Protein AF-A0A1N7JL06-F1 (afdb_monomer_lite)

InterPro domains:
  IPR019301 Flagellar protein FlgJ, N-terminal [PF10135] (32-79)

pLDDT: mean 81.96, std 16.47, range [45.53, 98.38]

Radius of gyration: 19.17 Å; chains: 1; bounding box: 51×20×61 Å

Organism: NCBI:txid633194

Structure (mmCIF, N/CA/C/O backbone):
data_AF-A0A1N7JL06-F1
#
_entry.id   AF-A0A1N7JL06-F1
#
loop_
_atom_site.group_PDB
_atom_site.id
_atom_site.type_symbol
_atom_site.label_atom_id
_atom_site.label_alt_id
_atom_site.label_comp_id
_atom_site.label_asym_id
_atom_site.label_entity_id
_atom_site.label_seq_id
_atom_site.pdbx_PDB_ins_code
_atom_site.Cartn_x
_atom_site.Cartn_y
_atom_site.Cartn_z
_atom_site.occupancy
_atom_site.B_iso_or_equiv
_atom_site.auth_seq_id
_atom_site.auth_comp_id
_atom_site.auth_asym_id
_atom_site.auth_atom_id
_atom_site.pdbx_PDB_model_num
ATOM 1 N N . MET A 1 1 ? -34.932 7.300 23.464 1.00 52.56 1 MET A N 1
ATOM 2 C CA . MET A 1 1 ? -34.442 7.561 22.089 1.00 52.56 1 MET A CA 1
ATOM 3 C C . MET A 1 1 ? -32.930 7.847 22.013 1.00 52.56 1 MET A C 1
ATOM 5 O O . MET A 1 1 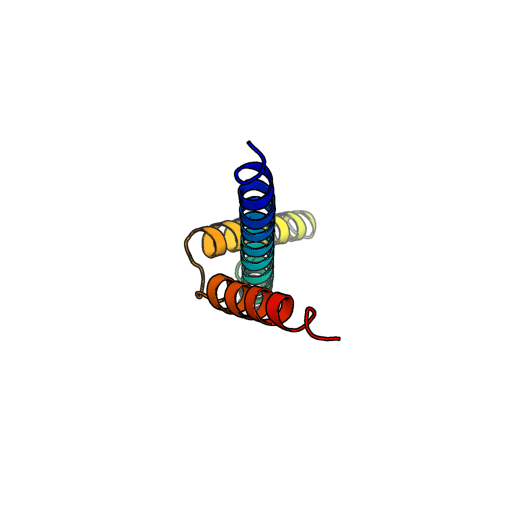? -32.450 8.185 20.943 1.00 52.56 1 MET A O 1
ATOM 9 N N . GLN A 1 2 ? -32.161 7.685 23.104 1.00 54.88 2 GLN A N 1
ATOM 10 C CA . GLN A 1 2 ? -30.757 8.132 23.193 1.00 54.88 2 GLN A CA 1
ATOM 11 C C . GLN A 1 2 ? -29.715 7.015 22.965 1.00 54.88 2 GLN A C 1
ATOM 13 O O . GLN A 1 2 ? -28.553 7.298 22.708 1.00 54.88 2 GLN A O 1
ATOM 18 N N . THR A 1 3 ? -30.137 5.746 22.961 1.00 51.94 3 THR A N 1
ATOM 19 C CA . THR A 1 3 ? -29.263 4.570 22.767 1.00 51.94 3 THR A CA 1
ATOM 20 C C . THR A 1 3 ? -28.809 4.367 21.310 1.00 51.94 3 THR A C 1
ATOM 22 O O . THR A 1 3 ? -27.777 3.756 21.066 1.00 51.94 3 THR A O 1
ATOM 25 N N . LEU A 1 4 ? -29.542 4.904 20.327 1.00 53.59 4 LEU A N 1
ATOM 26 C CA . LEU A 1 4 ? -29.253 4.721 18.893 1.00 53.59 4 LEU A CA 1
ATOM 27 C C . LEU A 1 4 ? -28.137 5.637 18.353 1.00 53.59 4 LEU A C 1
ATOM 29 O O . LEU A 1 4 ? -27.489 5.283 17.373 1.00 53.59 4 LEU A O 1
ATOM 33 N N . LEU A 1 5 ? -27.877 6.785 18.989 1.00 53.25 5 LEU A N 1
ATOM 34 C CA . LEU A 1 5 ? -26.886 7.764 18.513 1.00 53.25 5 LEU A CA 1
ATOM 35 C C . LEU A 1 5 ? -25.435 7.368 18.839 1.00 53.25 5 LEU A C 1
ATOM 37 O O . LEU A 1 5 ? -24.542 7.625 18.039 1.00 53.25 5 LEU A O 1
ATOM 41 N N . VAL A 1 6 ? -25.201 6.690 19.969 1.00 55.97 6 VAL A N 1
ATOM 42 C CA . VAL A 1 6 ? -23.858 6.222 20.374 1.00 55.97 6 VAL A CA 1
ATOM 43 C C . VAL A 1 6 ? -23.380 5.051 19.503 1.00 55.97 6 VAL A C 1
ATOM 45 O O . VAL A 1 6 ? -22.207 4.981 19.145 1.00 55.97 6 VAL A O 1
ATOM 48 N N . SER A 1 7 ? -24.291 4.167 19.080 1.00 56.19 7 SER A N 1
ATOM 49 C CA . SER A 1 7 ? -23.962 3.015 18.225 1.00 56.19 7 SER A CA 1
ATOM 50 C C . SER A 1 7 ? -23.496 3.414 16.817 1.00 56.19 7 SER A C 1
ATOM 52 O O . SER A 1 7 ? -22.662 2.721 16.236 1.00 56.19 7 SER A O 1
ATOM 54 N N . ALA A 1 8 ? -23.988 4.535 16.278 1.00 59.03 8 ALA A N 1
ATOM 55 C CA . ALA A 1 8 ? -23.604 5.015 14.950 1.00 59.03 8 ALA A CA 1
ATOM 56 C C . ALA A 1 8 ? -22.173 5.591 14.908 1.00 59.03 8 ALA A C 1
ATOM 58 O O . ALA A 1 8 ? -21.486 5.439 13.899 1.00 59.03 8 ALA A O 1
ATOM 59 N N . GLY A 1 9 ? -21.705 6.208 16.003 1.00 62.66 9 GLY A N 1
ATOM 60 C CA . GLY A 1 9 ? -20.350 6.767 16.108 1.00 62.66 9 GLY A CA 1
ATOM 61 C C . GLY A 1 9 ? -19.261 5.690 16.117 1.00 62.66 9 GLY A C 1
ATOM 62 O O . GLY A 1 9 ? -18.353 5.728 15.294 1.00 62.66 9 GLY A O 1
ATOM 63 N N . ALA A 1 10 ? -19.414 4.661 16.956 1.00 61.84 10 ALA A N 1
ATOM 64 C CA . ALA A 1 10 ? -18.449 3.559 17.048 1.00 61.84 10 ALA A CA 1
ATOM 65 C C . ALA A 1 10 ? -18.339 2.743 15.742 1.00 61.84 10 ALA A C 1
ATOM 67 O O . ALA A 1 10 ? -17.251 2.324 15.347 1.00 61.84 10 ALA A O 1
ATOM 68 N N . ALA A 1 11 ? -19.455 2.553 15.029 1.00 62.84 11 ALA A N 1
ATOM 69 C CA . ALA A 1 11 ? -19.458 1.886 13.725 1.00 62.84 11 ALA A CA 1
ATOM 70 C C . ALA A 1 11 ? -18.740 2.711 12.638 1.00 62.84 11 ALA A C 1
ATOM 72 O O . ALA A 1 11 ? -18.087 2.154 11.752 1.00 62.84 11 ALA A O 1
ATOM 73 N N . HIS A 1 12 ? -18.838 4.040 12.709 1.00 68.94 12 HIS A N 1
ATOM 74 C CA . HIS A 1 12 ? -18.159 4.957 11.798 1.00 68.94 12 HIS A CA 1
ATOM 75 C C . HIS A 1 12 ? -16.649 5.044 12.074 1.00 68.94 12 HIS A C 1
ATOM 77 O O . HIS A 1 12 ? -15.855 5.108 11.136 1.00 68.94 12 HIS A O 1
ATOM 83 N N . ASP A 1 13 ? -16.228 4.972 13.335 1.00 81.56 13 ASP A N 1
ATOM 84 C CA . ASP A 1 13 ? -14.805 4.912 13.681 1.00 81.56 13 ASP A CA 1
ATOM 85 C C . ASP A 1 13 ? -14.191 3.561 13.286 1.00 81.56 13 ASP A C 1
ATOM 87 O O . ASP A 1 13 ? -13.114 3.520 12.692 1.00 81.56 13 ASP A O 1
ATOM 91 N N . GLY A 1 14 ? -14.924 2.457 13.466 1.00 86.56 14 GLY A N 1
ATOM 92 C CA . GLY A 1 14 ? -14.500 1.139 12.989 1.00 86.56 14 GLY A CA 1
ATOM 93 C C . GLY A 1 14 ? -14.318 1.064 11.466 1.00 86.56 14 GLY A C 1
ATOM 94 O O . GLY A 1 14 ? -13.374 0.430 10.987 1.00 86.56 14 GLY A O 1
ATOM 95 N N . SER A 1 15 ? -15.172 1.733 10.683 1.00 90.75 15 SER A N 1
ATOM 96 C CA . SER A 1 15 ? -15.025 1.767 9.220 1.00 90.75 15 SER A CA 1
ATOM 97 C C . SER A 1 15 ? -13.808 2.587 8.778 1.00 90.75 15 SER A C 1
ATOM 99 O O . SER A 1 15 ? -13.087 2.166 7.871 1.00 90.75 15 SER A O 1
ATOM 101 N N . LYS A 1 16 ? -13.515 3.700 9.464 1.00 91.75 16 LYS A N 1
ATOM 102 C CA . LYS A 1 16 ? -12.303 4.502 9.242 1.00 91.75 16 LYS A CA 1
ATOM 103 C C . LYS A 1 16 ? -11.029 3.743 9.597 1.00 91.75 16 LYS A C 1
ATOM 105 O O . LYS A 1 16 ? -10.089 3.759 8.807 1.00 91.75 16 LYS A O 1
ATOM 110 N N . LEU A 1 17 ? -11.005 3.052 10.738 1.00 92.88 17 LEU A N 1
ATOM 111 C CA . LEU A 1 17 ? -9.862 2.231 11.145 1.00 92.88 17 LEU A CA 1
ATOM 112 C C . LEU A 1 17 ? -9.611 1.101 10.143 1.00 92.88 17 LEU A C 1
ATOM 114 O O . LEU A 1 17 ? -8.471 0.871 9.745 1.00 92.88 17 LEU A O 1
ATOM 118 N N . ARG A 1 18 ? -10.675 0.447 9.658 1.00 94.75 18 ARG A N 1
ATOM 119 C CA . ARG A 1 18 ? -10.555 -0.5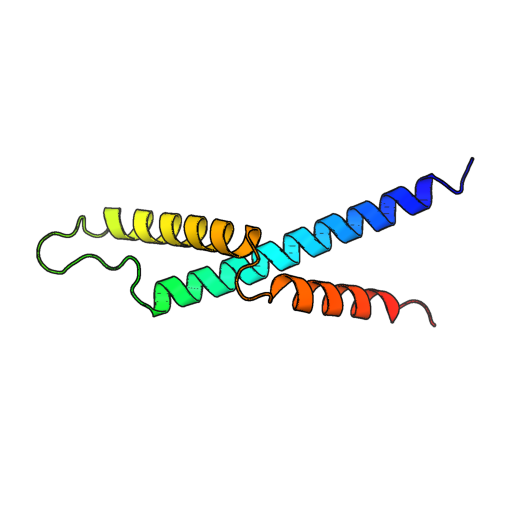81 8.616 1.00 94.75 18 ARG A CA 1
ATOM 120 C C . ARG A 1 18 ? -10.007 -0.000 7.312 1.00 94.75 18 ARG A C 1
ATOM 122 O O . ARG A 1 18 ? -9.124 -0.603 6.711 1.00 94.75 18 ARG A O 1
ATOM 129 N N . ALA A 1 19 ? -10.491 1.166 6.885 1.00 95.62 19 ALA A N 1
ATOM 130 C CA . ALA A 1 19 ? -9.980 1.839 5.692 1.00 95.62 19 ALA A CA 1
ATOM 131 C C . ALA A 1 19 ? -8.495 2.213 5.832 1.00 95.62 19 ALA A C 1
ATOM 133 O O . ALA A 1 19 ? -7.720 1.979 4.906 1.00 95.62 19 ALA A O 1
ATOM 134 N N . ALA A 1 20 ? -8.083 2.723 6.996 1.00 95.56 20 ALA A N 1
ATOM 135 C CA . ALA A 1 20 ? -6.686 3.037 7.288 1.00 95.56 20 ALA A CA 1
ATOM 136 C C . ALA A 1 20 ? -5.797 1.783 7.274 1.00 95.56 20 ALA A C 1
ATOM 138 O O . ALA A 1 20 ? -4.716 1.801 6.692 1.00 95.56 20 ALA A O 1
ATOM 139 N N . ALA A 1 21 ? -6.271 0.673 7.843 1.00 96.50 21 ALA A N 1
ATOM 140 C CA . ALA A 1 21 ? -5.540 -0.589 7.843 1.00 96.50 21 ALA A CA 1
ATOM 141 C C . ALA A 1 21 ? -5.374 -1.185 6.431 1.00 96.50 21 ALA A C 1
ATOM 143 O O . ALA A 1 21 ? -4.315 -1.725 6.104 1.00 96.50 21 ALA A O 1
ATOM 144 N N . VAL A 1 22 ? -6.395 -1.055 5.573 1.00 97.81 22 VAL A N 1
ATOM 145 C CA . VAL A 1 22 ? -6.321 -1.424 4.144 1.00 97.81 22 VAL A CA 1
ATOM 146 C C . VAL A 1 22 ? -5.355 -0.528 3.382 1.00 97.81 22 VAL A C 1
ATOM 148 O O . VAL A 1 22 ? -4.553 -1.030 2.597 1.00 97.81 22 VAL A O 1
ATOM 151 N N . ALA A 1 23 ? -5.384 0.781 3.633 1.00 97.56 23 ALA A N 1
ATOM 152 C CA . ALA A 1 23 ? -4.448 1.713 3.015 1.00 97.56 23 ALA A CA 1
ATOM 153 C C . ALA A 1 23 ? -2.993 1.404 3.405 1.00 97.56 23 ALA A C 1
ATOM 155 O O . ALA A 1 23 ? -2.116 1.423 2.545 1.00 97.56 23 ALA A O 1
ATOM 156 N N . LEU A 1 24 ? -2.742 1.054 4.669 1.00 97.12 24 LEU A N 1
ATOM 157 C CA . LEU A 1 24 ? -1.399 0.720 5.137 1.00 97.12 24 LEU A CA 1
ATOM 158 C C . LEU A 1 24 ? -0.869 -0.575 4.500 1.00 97.12 24 LEU A C 1
ATOM 160 O O . LEU A 1 24 ? 0.279 -0.621 4.063 1.00 97.12 24 LEU A O 1
ATOM 164 N N . GLU A 1 25 ? -1.707 -1.612 4.386 1.00 98.00 25 GLU A N 1
ATOM 165 C CA . GLU A 1 25 ? -1.327 -2.838 3.671 1.00 98.00 25 GLU A CA 1
ATOM 166 C C . GLU A 1 25 ? -1.081 -2.576 2.178 1.00 98.00 25 GLU A C 1
ATOM 168 O O . GLU A 1 25 ? -0.121 -3.102 1.617 1.00 98.00 25 GLU A O 1
ATOM 173 N N . ALA A 1 26 ? -1.886 -1.722 1.538 1.00 98.38 26 ALA A N 1
ATOM 174 C CA . ALA A 1 26 ? -1.654 -1.322 0.153 1.00 98.38 26 ALA A CA 1
ATOM 175 C C . ALA A 1 26 ? -0.286 -0.641 -0.021 1.00 98.38 26 ALA A C 1
ATOM 177 O O . ALA A 1 26 ? 0.459 -1.008 -0.922 1.00 98.38 26 ALA A O 1
ATOM 178 N N . GLN A 1 27 ? 0.100 0.281 0.865 1.00 97.69 27 GLN A N 1
ATOM 179 C CA . GLN A 1 27 ? 1.427 0.907 0.800 1.00 97.69 27 GLN A CA 1
ATOM 180 C C . GLN A 1 27 ? 2.558 -0.109 0.977 1.00 97.69 27 GLN A C 1
ATOM 182 O O . GLN A 1 27 ? 3.547 -0.068 0.248 1.00 97.69 27 GLN A O 1
ATOM 187 N N . PHE A 1 28 ? 2.398 -1.062 1.897 1.00 97.62 28 PHE A N 1
ATOM 188 C CA . PHE A 1 28 ? 3.363 -2.145 2.057 1.00 97.62 28 PHE A CA 1
ATOM 189 C C . PHE A 1 28 ? 3.513 -2.971 0.768 1.00 97.62 28 PHE A C 1
ATOM 191 O O . PHE A 1 28 ? 4.631 -3.209 0.314 1.00 97.62 28 PHE A O 1
ATOM 198 N N . ILE A 1 29 ? 2.400 -3.377 0.148 1.00 98.06 29 ILE A N 1
ATOM 199 C CA . ILE A 1 29 ? 2.422 -4.137 -1.110 1.00 98.06 29 ILE A CA 1
ATOM 200 C C . ILE A 1 29 ? 3.072 -3.320 -2.234 1.00 98.06 29 ILE A C 1
ATOM 202 O O . ILE A 1 29 ? 3.862 -3.878 -2.991 1.00 98.06 29 ILE A O 1
ATOM 206 N N . ALA A 1 30 ? 2.786 -2.019 -2.338 1.00 96.94 30 ALA A N 1
ATOM 207 C CA . ALA A 1 30 ? 3.375 -1.149 -3.357 1.00 96.94 30 ALA A CA 1
ATOM 208 C C . ALA A 1 30 ? 4.910 -1.120 -3.259 1.00 96.94 30 ALA A C 1
ATOM 210 O O . ALA A 1 30 ? 5.599 -1.284 -4.269 1.00 96.94 30 ALA A O 1
ATOM 211 N N . GLU A 1 31 ? 5.455 -1.023 -2.042 1.00 96.31 31 GLU A N 1
ATOM 212 C CA . GLU A 1 31 ? 6.902 -1.095 -1.819 1.00 96.31 31 GLU A CA 1
ATOM 213 C C . GLU A 1 31 ? 7.477 -2.477 -2.161 1.00 96.31 31 GLU A C 1
ATOM 215 O O . GLU A 1 31 ? 8.571 -2.563 -2.717 1.00 96.31 31 GLU A O 1
ATOM 220 N N . MET A 1 32 ? 6.739 -3.564 -1.912 1.00 96.31 32 MET A N 1
ATOM 221 C CA . MET A 1 32 ? 7.164 -4.906 -2.333 1.00 96.31 32 MET A CA 1
ATOM 222 C C . MET A 1 32 ? 7.176 -5.057 -3.859 1.00 96.31 32 MET A C 1
ATOM 224 O O . MET A 1 32 ? 8.124 -5.619 -4.403 1.00 96.31 32 MET A O 1
ATOM 228 N N . LEU A 1 33 ? 6.169 -4.531 -4.565 1.00 94.88 33 LEU A N 1
ATOM 229 C CA . LEU A 1 33 ? 6.125 -4.538 -6.033 1.00 94.88 33 LEU A CA 1
ATOM 230 C C . LEU A 1 33 ? 7.287 -3.741 -6.628 1.00 94.88 33 LEU A C 1
ATOM 232 O O . LEU A 1 33 ? 7.935 -4.194 -7.574 1.00 94.88 33 LEU A O 1
ATOM 236 N N . LYS A 1 34 ? 7.582 -2.577 -6.043 1.00 91.25 34 LYS A N 1
ATOM 237 C CA . LYS A 1 34 ? 8.732 -1.754 -6.414 1.00 91.25 34 LYS A CA 1
ATOM 238 C C . LYS A 1 34 ? 10.050 -2.493 -6.178 1.00 91.25 34 LYS A C 1
ATOM 240 O O . LYS A 1 34 ? 10.867 -2.557 -7.088 1.00 91.25 34 LYS A O 1
ATOM 245 N N . ALA A 1 35 ? 10.242 -3.091 -5.002 1.00 92.56 35 ALA A N 1
ATOM 246 C CA . ALA A 1 35 ? 11.450 -3.850 -4.675 1.00 92.56 35 ALA A CA 1
ATOM 247 C C . ALA A 1 35 ? 11.633 -5.102 -5.552 1.00 92.56 35 ALA A C 1
ATOM 249 O O . ALA A 1 35 ? 12.760 -5.515 -5.810 1.00 92.56 35 ALA A O 1
ATOM 250 N N . ALA A 1 36 ? 10.535 -5.695 -6.026 1.00 92.19 36 ALA A N 1
ATOM 251 C CA . ALA A 1 36 ? 10.549 -6.831 -6.943 1.00 92.1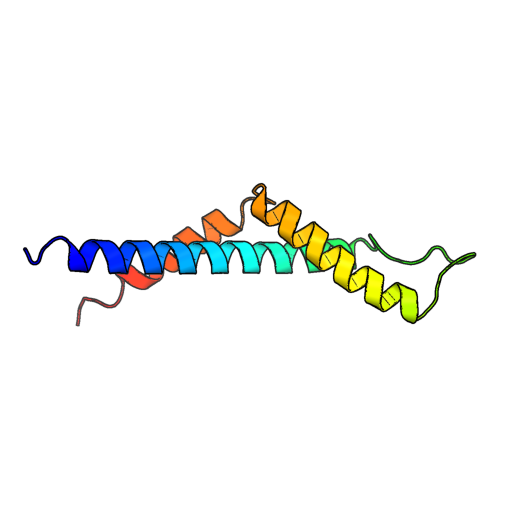9 36 ALA A CA 1
ATOM 252 C C . ALA A 1 36 ? 10.820 -6.442 -8.410 1.00 92.19 36 ALA A C 1
ATOM 254 O O . ALA A 1 36 ? 10.849 -7.326 -9.266 1.00 92.19 36 ALA A O 1
ATOM 255 N N . GLY A 1 37 ? 10.967 -5.149 -8.722 1.00 88.38 37 GLY A N 1
ATOM 256 C CA . GLY A 1 37 ? 11.149 -4.666 -10.092 1.00 88.38 37 GLY A CA 1
ATOM 257 C C . GLY A 1 37 ? 9.921 -4.886 -10.987 1.00 88.38 37 GLY A C 1
ATOM 258 O O . GLY A 1 37 ? 10.049 -4.938 -12.207 1.00 88.38 37 GLY A O 1
ATOM 259 N N . PHE A 1 38 ? 8.723 -5.034 -10.403 1.00 84.31 38 PHE A N 1
ATOM 260 C CA . PHE A 1 38 ? 7.508 -5.479 -11.108 1.00 84.31 38 PHE A CA 1
ATOM 261 C C . PHE A 1 38 ? 7.123 -4.607 -12.318 1.00 84.31 38 PHE A C 1
ATOM 263 O O . PHE A 1 38 ? 6.542 -5.116 -13.275 1.00 84.31 38 PHE A O 1
ATOM 270 N N . SER A 1 39 ? 7.483 -3.322 -12.293 1.00 78.56 39 SER A N 1
ATOM 271 C CA . SER A 1 39 ? 7.177 -2.350 -13.353 1.00 78.56 39 SER A CA 1
ATOM 272 C C . SER A 1 39 ? 8.426 -1.652 -13.903 1.00 78.56 39 SER A C 1
ATOM 274 O O . SER A 1 39 ? 8.348 -0.520 -14.378 1.00 78.56 39 SER A O 1
ATOM 276 N N . GLU A 1 40 ? 9.592 -2.296 -13.817 1.00 76.50 40 GLU A N 1
ATOM 277 C CA . GLU A 1 40 ? 10.807 -1.789 -14.458 1.00 76.50 40 GLU A CA 1
ATOM 278 C C . GLU A 1 40 ? 10.765 -2.008 -15.979 1.00 76.50 40 GLU A C 1
ATOM 280 O O . GLU A 1 40 ? 10.391 -3.075 -16.476 1.00 76.50 40 GLU A O 1
ATOM 285 N N . ALA A 1 41 ? 11.156 -0.979 -16.733 1.00 66.50 41 ALA A N 1
ATOM 286 C CA . ALA A 1 41 ? 11.191 -1.028 -18.189 1.00 66.50 41 ALA A CA 1
ATOM 287 C C . ALA A 1 41 ? 12.257 -2.023 -18.682 1.00 66.50 41 ALA A C 1
ATOM 289 O O . ALA A 1 41 ? 13.393 -2.024 -18.208 1.00 66.50 41 ALA A O 1
ATOM 290 N N . ARG A 1 42 ? 11.929 -2.848 -19.687 1.00 67.31 42 ARG A N 1
ATOM 291 C CA . ARG A 1 42 ? 12.921 -3.735 -20.325 1.00 67.31 42 ARG A CA 1
ATOM 292 C C . ARG A 1 42 ? 13.922 -2.902 -21.129 1.00 67.31 42 ARG A C 1
ATOM 294 O O . ARG A 1 42 ? 13.524 -2.112 -21.982 1.00 67.31 42 ARG A O 1
ATOM 301 N N . GLU A 1 43 ? 15.213 -3.161 -20.907 1.00 65.81 43 GLU A N 1
ATOM 302 C CA . GLU A 1 43 ? 16.354 -2.332 -21.344 1.00 65.81 43 GLU A CA 1
ATOM 303 C C . GLU A 1 43 ? 16.380 -1.920 -22.829 1.00 65.81 43 GLU A C 1
ATOM 305 O O . GLU A 1 43 ? 16.976 -0.901 -23.165 1.00 65.81 43 GLU A O 1
ATOM 310 N N . ALA A 1 44 ? 15.740 -2.669 -23.732 1.00 63.50 44 ALA A N 1
ATOM 311 C CA . ALA A 1 44 ? 15.820 -2.418 -25.173 1.00 63.50 44 ALA A CA 1
ATOM 312 C C . ALA A 1 44 ? 14.655 -1.593 -25.765 1.00 63.50 44 ALA A C 1
ATOM 314 O O . ALA A 1 44 ? 14.794 -1.087 -26.875 1.00 63.50 44 ALA A O 1
ATOM 315 N N . PHE A 1 45 ? 13.516 -1.456 -25.068 1.00 64.19 45 PHE A N 1
ATOM 316 C CA . PHE A 1 45 ? 12.294 -0.819 -25.602 1.00 64.19 45 PHE A CA 1
ATOM 317 C C . PHE A 1 45 ? 11.432 -0.169 -24.497 1.00 64.19 45 PHE A C 1
ATOM 319 O O . PHE A 1 45 ? 10.232 -0.421 -24.411 1.00 64.19 45 PHE A O 1
ATOM 326 N N . GLY A 1 46 ? 12.040 0.644 -23.630 1.00 68.19 46 GLY A N 1
ATOM 327 C CA . GLY A 1 46 ? 11.324 1.400 -22.592 1.00 68.19 46 GLY A CA 1
ATOM 328 C C . GLY A 1 46 ? 10.829 2.776 -23.063 1.00 68.19 46 GLY A C 1
ATOM 329 O O . GLY A 1 46 ? 11.466 3.438 -23.880 1.00 68.19 46 GLY A O 1
ATOM 330 N N . GLY A 1 47 ? 9.718 3.242 -22.502 1.00 74.19 47 GLY A N 1
ATOM 331 C CA . GLY A 1 47 ? 9.137 4.583 -22.631 1.00 74.19 47 GLY A CA 1
ATOM 332 C C . GLY A 1 47 ? 9.790 5.667 -21.754 1.00 74.19 47 GLY A C 1
ATOM 333 O O . GLY A 1 47 ? 9.253 6.771 -21.631 1.00 74.19 47 GLY A O 1
ATOM 334 N N . GLY A 1 48 ? 10.952 5.388 -21.155 1.00 77.12 48 GLY A N 1
ATOM 335 C CA . GLY A 1 48 ? 11.793 6.372 -20.462 1.00 77.12 48 GLY A CA 1
ATOM 336 C C . GLY A 1 48 ? 11.159 6.976 -19.201 1.00 77.12 48 GLY A C 1
ATOM 337 O O . GLY A 1 48 ? 10.361 6.344 -18.516 1.00 77.12 48 GLY A O 1
ATOM 338 N N . ALA A 1 49 ? 11.511 8.225 -18.874 1.00 75.00 49 ALA A N 1
ATOM 339 C CA . ALA A 1 49 ? 11.046 8.894 -17.650 1.00 75.00 49 ALA A CA 1
ATOM 340 C C . ALA A 1 49 ? 9.514 9.057 -17.569 1.00 75.00 49 ALA A C 1
ATOM 342 O O . ALA A 1 49 ? 8.964 9.120 -16.471 1.00 75.00 49 ALA A O 1
ATOM 343 N N . GLY A 1 50 ? 8.830 9.112 -18.719 1.00 78.88 50 GLY A N 1
ATOM 344 C CA . GLY A 1 50 ? 7.369 9.133 -18.777 1.00 78.88 50 GLY A CA 1
ATOM 345 C C . GLY A 1 50 ? 6.767 7.812 -18.304 1.00 78.88 50 GLY A C 1
ATOM 346 O O . GLY A 1 50 ? 5.910 7.814 -17.427 1.00 78.88 50 GLY A O 1
ATOM 347 N N . GLU A 1 51 ? 7.264 6.684 -18.821 1.00 82.19 51 GLU A N 1
ATOM 348 C CA . GLU A 1 51 ? 6.841 5.342 -18.396 1.00 82.19 51 GLU A CA 1
ATOM 349 C C . GLU A 1 51 ? 7.074 5.115 -16.898 1.00 82.19 51 GLU A C 1
ATOM 351 O O . GLU A 1 51 ? 6.191 4.592 -16.227 1.00 82.19 51 GLU A O 1
ATOM 356 N N . ALA A 1 52 ? 8.201 5.579 -16.349 1.00 79.19 52 ALA A N 1
ATOM 357 C CA . ALA A 1 52 ? 8.514 5.416 -14.929 1.00 79.19 52 ALA A CA 1
ATOM 358 C C . ALA A 1 52 ? 7.459 6.034 -13.987 1.00 79.19 52 ALA A C 1
ATOM 360 O O . ALA A 1 52 ? 7.205 5.487 -12.914 1.00 79.19 52 ALA A O 1
ATOM 361 N N . GLN A 1 53 ? 6.812 7.141 -14.379 1.00 80.25 53 GLN A N 1
ATOM 362 C CA . GLN A 1 53 ? 5.719 7.716 -13.582 1.00 80.25 53 GLN A CA 1
ATOM 363 C C . GLN A 1 53 ? 4.390 6.985 -13.754 1.00 80.25 53 GLN A C 1
ATOM 365 O O . GLN A 1 53 ? 3.603 6.919 -12.816 1.00 80.25 53 GLN A O 1
ATOM 370 N N . PHE A 1 54 ? 4.133 6.389 -14.917 1.00 85.44 54 PHE A N 1
ATOM 371 C CA . PHE A 1 54 ? 2.968 5.517 -15.070 1.00 85.44 54 PHE A CA 1
ATOM 372 C C . PHE A 1 54 ? 3.158 4.191 -14.325 1.00 85.44 54 PHE A C 1
ATOM 374 O O . PHE A 1 54 ? 2.200 3.661 -13.771 1.00 85.44 54 PHE A O 1
ATOM 381 N N . ALA A 1 55 ? 4.389 3.685 -14.256 1.00 87.25 55 ALA A N 1
ATOM 382 C CA . ALA A 1 55 ? 4.743 2.478 -13.521 1.00 87.25 55 ALA A CA 1
ATOM 383 C C . ALA A 1 55 ? 4.465 2.604 -12.015 1.00 87.25 55 ALA A C 1
ATOM 385 O O . ALA A 1 55 ? 3.904 1.682 -11.425 1.00 87.25 55 ALA A O 1
ATOM 386 N N . SER A 1 56 ? 4.802 3.740 -11.391 1.00 85.94 56 SER A N 1
ATOM 387 C CA . SER A 1 56 ? 4.501 3.973 -9.970 1.00 85.94 56 SER A CA 1
ATOM 388 C C . SER A 1 56 ? 2.993 4.020 -9.714 1.00 85.94 56 SER A C 1
ATOM 390 O O . SER A 1 56 ? 2.500 3.305 -8.847 1.00 85.94 56 SER A O 1
ATOM 392 N N . MET A 1 57 ? 2.247 4.759 -10.539 1.00 91.88 57 MET A N 1
ATOM 393 C CA . MET A 1 57 ? 0.785 4.831 -10.438 1.00 91.88 57 MET A CA 1
ATOM 394 C C . MET A 1 57 ? 0.119 3.459 -10.621 1.00 91.88 57 MET A C 1
ATOM 396 O O . MET A 1 57 ? -0.815 3.116 -9.901 1.00 91.88 57 MET A O 1
ATOM 400 N N . LEU A 1 58 ? 0.599 2.650 -11.571 1.00 92.69 58 LEU A N 1
ATOM 401 C CA . LEU A 1 58 ? 0.092 1.294 -11.783 1.00 92.69 58 LEU A CA 1
ATOM 402 C C . LEU A 1 58 ? 0.404 0.380 -10.595 1.00 92.69 58 LEU A C 1
ATOM 404 O O . LEU A 1 58 ? -0.457 -0.402 -10.195 1.00 92.69 58 LEU A O 1
ATOM 408 N N . ASN A 1 59 ? 1.601 0.488 -10.014 1.00 94.00 59 ASN A N 1
ATOM 409 C CA . ASN A 1 59 ? 1.958 -0.260 -8.811 1.00 94.00 59 ASN A CA 1
ATOM 410 C C . ASN A 1 59 ? 1.015 0.063 -7.650 1.00 94.00 59 ASN A C 1
ATOM 412 O O . ASN A 1 59 ? 0.542 -0.866 -6.995 1.00 94.00 59 ASN A O 1
ATOM 416 N N . ASP A 1 60 ? 0.694 1.339 -7.438 1.00 95.62 60 ASP A N 1
ATOM 417 C CA . ASP A 1 60 ? -0.235 1.767 -6.390 1.00 95.62 60 ASP A CA 1
ATOM 418 C C . ASP A 1 60 ? -1.644 1.190 -6.608 1.00 95.62 60 ASP A C 1
ATOM 420 O O . ASP A 1 60 ? -2.268 0.678 -5.672 1.00 95.62 60 ASP A O 1
ATOM 424 N N . GLU A 1 61 ? -2.136 1.190 -7.852 1.00 96.56 61 GLU A N 1
ATOM 425 C CA . GLU A 1 61 ? -3.444 0.613 -8.185 1.00 96.56 61 GLU A CA 1
ATOM 426 C C . GLU A 1 61 ? -3.490 -0.904 -7.976 1.00 96.56 61 GLU A C 1
ATOM 428 O O . GLU A 1 61 ? -4.442 -1.426 -7.378 1.00 96.56 61 GLU A O 1
ATOM 433 N N . TYR A 1 62 ? -2.453 -1.628 -8.412 1.00 96.69 62 TYR A N 1
ATOM 434 C CA . TYR A 1 62 ? -2.345 -3.064 -8.157 1.00 96.69 62 TYR A CA 1
ATOM 435 C C . TYR A 1 62 ? -2.285 -3.355 -6.663 1.00 96.69 62 TYR A C 1
ATOM 437 O O . TYR A 1 62 ? -3.026 -4.211 -6.176 1.00 96.69 62 TYR A O 1
ATOM 445 N N . ALA A 1 63 ? -1.456 -2.624 -5.923 1.00 97.94 63 ALA A N 1
ATOM 446 C CA . ALA A 1 63 ? -1.307 -2.800 -4.491 1.00 97.94 63 ALA A CA 1
ATOM 447 C C . ALA A 1 63 ? -2.625 -2.558 -3.744 1.00 97.94 63 ALA A C 1
ATOM 449 O O . ALA A 1 63 ? -3.038 -3.381 -2.922 1.00 97.94 63 ALA A O 1
ATOM 450 N N . GLY A 1 64 ? -3.352 -1.495 -4.100 1.00 98.00 64 GLY A N 1
ATOM 451 C CA . GLY A 1 64 ? -4.682 -1.216 -3.570 1.00 98.00 64 GLY A CA 1
ATOM 452 C C . GLY A 1 64 ? -5.698 -2.311 -3.905 1.00 98.00 64 GLY A C 1
ATOM 453 O O . GLY A 1 64 ? -6.479 -2.717 -3.042 1.00 98.00 64 GLY A O 1
ATOM 454 N N . ALA A 1 65 ? -5.697 -2.826 -5.137 1.00 98.00 65 ALA A N 1
ATOM 455 C CA . ALA A 1 65 ? -6.589 -3.912 -5.541 1.00 98.00 65 ALA A CA 1
ATOM 456 C C . ALA A 1 65 ? -6.285 -5.229 -4.806 1.00 98.00 65 ALA A C 1
ATOM 458 O O . ALA A 1 65 ? -7.217 -5.934 -4.409 1.00 98.00 65 ALA A O 1
ATOM 459 N N . ILE A 1 66 ? -5.003 -5.541 -4.598 1.00 97.94 66 ILE A N 1
ATOM 460 C CA . ILE A 1 66 ? -4.545 -6.714 -3.846 1.00 97.94 66 ILE A CA 1
ATOM 461 C C . ILE A 1 66 ? -4.971 -6.590 -2.378 1.00 97.94 66 ILE A C 1
ATOM 463 O O . ILE A 1 66 ? -5.638 -7.492 -1.870 1.00 97.94 66 ILE A O 1
ATOM 467 N N . ALA A 1 67 ? -4.685 -5.457 -1.726 1.00 98.12 67 ALA A N 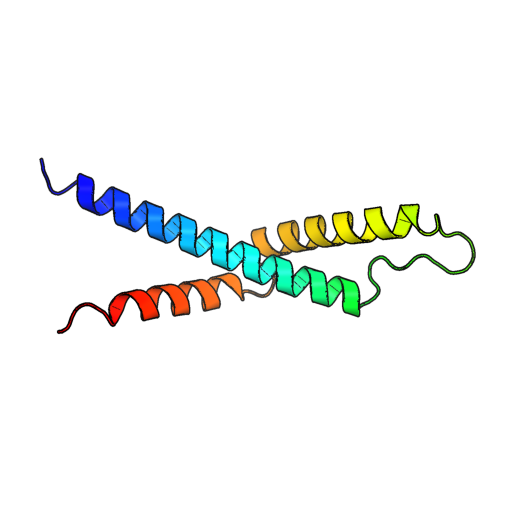1
ATOM 468 C CA . ALA A 1 67 ? -5.066 -5.203 -0.335 1.00 98.12 67 ALA A CA 1
ATOM 469 C C . ALA A 1 67 ? -6.586 -5.311 -0.123 1.00 98.12 67 ALA A C 1
ATOM 471 O O . ALA A 1 67 ? -7.048 -6.023 0.766 1.00 98.12 67 ALA A O 1
ATOM 472 N N . ARG A 1 68 ? -7.397 -4.692 -0.998 1.00 96.88 68 ARG A N 1
ATOM 473 C CA . ARG A 1 68 ? -8.871 -4.767 -0.924 1.00 96.88 68 ARG A CA 1
ATOM 474 C C . ARG A 1 68 ? -9.425 -6.186 -1.088 1.00 96.88 68 ARG A C 1
ATOM 476 O O . ARG A 1 68 ? -10.520 -6.460 -0.605 1.00 96.88 68 ARG A O 1
ATOM 483 N N . ARG A 1 69 ? -8.701 -7.083 -1.766 1.00 96.56 69 ARG A N 1
ATOM 484 C CA . ARG A 1 69 ? -9.055 -8.509 -1.901 1.00 96.56 69 ARG A CA 1
ATOM 485 C C . ARG A 1 69 ? -8.551 -9.382 -0.746 1.00 96.56 69 ARG A C 1
ATOM 487 O O . ARG A 1 69 ? -8.781 -10.587 -0.775 1.00 96.56 69 ARG A O 1
ATOM 494 N N . GLY A 1 70 ? -7.906 -8.791 0.259 1.00 91.25 70 GLY A N 1
ATOM 495 C CA . GLY A 1 70 ? -7.388 -9.473 1.447 1.00 91.25 70 GLY A CA 1
ATOM 496 C C . GLY A 1 70 ? -5.862 -9.527 1.527 1.00 91.25 70 GLY A C 1
ATOM 497 O O . GLY A 1 70 ? -5.342 -9.864 2.585 1.00 91.25 70 GLY A O 1
ATOM 498 N N . GLY A 1 71 ? -5.154 -9.169 0.450 1.00 94.81 71 GLY A N 1
ATOM 499 C CA . GLY A 1 71 ? -3.702 -9.001 0.422 1.00 94.81 71 GLY A CA 1
ATOM 500 C C . GLY A 1 71 ? -2.913 -10.130 1.082 1.00 94.81 71 GLY A C 1
ATOM 501 O O . GLY A 1 71 ? -3.072 -11.303 0.746 1.00 94.81 71 GLY A O 1
ATOM 502 N N . PHE A 1 72 ? -2.051 -9.749 2.018 1.00 96.06 72 PHE A N 1
ATOM 503 C CA . PHE A 1 72 ? -1.276 -10.635 2.882 1.00 96.06 72 PHE A CA 1
ATOM 504 C C . PHE A 1 72 ? -1.932 -10.827 4.262 1.00 96.06 72 PHE A C 1
ATOM 506 O O . PHE A 1 72 ? -1.369 -11.497 5.130 1.00 96.06 72 PHE A O 1
ATOM 513 N N . GLY A 1 73 ? -3.117 -10.251 4.483 1.00 95.06 73 GLY A N 1
ATOM 514 C CA . GLY A 1 73 ? -3.829 -10.275 5.757 1.00 95.06 73 GLY A CA 1
ATOM 515 C C . GLY A 1 73 ? -3.254 -9.323 6.810 1.00 95.06 73 GLY A C 1
ATOM 516 O O . GLY A 1 73 ? -3.548 -9.485 7.997 1.00 95.06 73 GLY A O 1
ATOM 517 N N . LEU A 1 74 ? -2.434 -8.342 6.417 1.00 96.19 74 LEU A N 1
ATOM 518 C CA . LEU A 1 74 ? -1.877 -7.356 7.345 1.00 96.19 74 LEU A CA 1
ATOM 519 C C . LEU A 1 74 ? -2.946 -6.384 7.838 1.00 96.19 74 LEU A C 1
ATOM 521 O O . LEU A 1 74 ? -2.934 -6.040 9.018 1.00 96.19 74 LEU A O 1
ATOM 525 N N . SER A 1 75 ? -3.900 -5.985 6.991 1.00 95.69 75 SER A N 1
ATOM 526 C CA . SER A 1 75 ? -4.960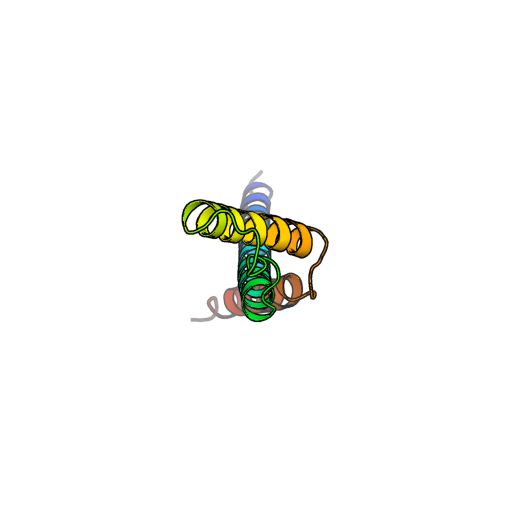 -5.053 7.384 1.00 95.69 75 SER A CA 1
ATOM 527 C C . SER A 1 75 ? -5.764 -5.536 8.581 1.00 95.69 75 SER A C 1
ATOM 529 O O . SER A 1 75 ? -6.124 -4.740 9.439 1.00 95.69 75 SER A O 1
ATOM 531 N N . GLU A 1 76 ? -6.035 -6.836 8.673 1.00 93.62 76 GLU A N 1
ATOM 532 C CA . GLU A 1 76 ? -6.805 -7.378 9.791 1.00 93.62 76 GLU A CA 1
ATOM 533 C C . GLU A 1 76 ? -5.995 -7.335 11.096 1.00 93.62 76 GLU A C 1
ATOM 535 O O . GLU A 1 76 ? -6.514 -6.929 12.132 1.00 93.62 76 GLU A O 1
ATOM 540 N N . ARG A 1 77 ? -4.693 -7.645 11.035 1.00 94.06 77 ARG A N 1
ATOM 541 C CA . ARG A 1 77 ? -3.786 -7.538 12.190 1.00 94.06 77 ARG A CA 1
ATOM 542 C C . ARG A 1 77 ? -3.633 -6.090 12.656 1.00 94.06 77 ARG A C 1
ATOM 544 O O . ARG A 1 77 ? -3.720 -5.819 13.846 1.00 94.06 77 ARG A O 1
ATOM 551 N N . ILE A 1 78 ? -3.452 -5.160 11.717 1.00 91.25 78 ILE A N 1
ATOM 552 C CA . ILE A 1 78 ? -3.333 -3.724 12.000 1.00 91.25 78 ILE A CA 1
ATOM 553 C C . ILE A 1 78 ? -4.625 -3.200 12.629 1.00 91.25 78 ILE A C 1
ATOM 555 O O .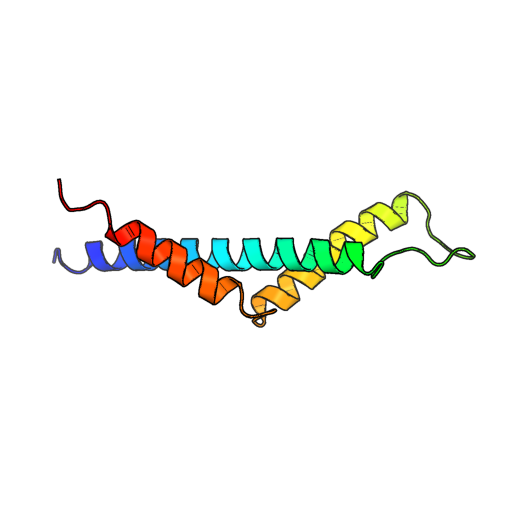 ILE A 1 78 ? -4.576 -2.480 13.621 1.00 91.25 78 ILE A O 1
ATOM 559 N N . LEU A 1 79 ? -5.782 -3.577 12.080 1.00 92.94 79 LEU A N 1
ATOM 560 C CA . LEU A 1 79 ? -7.077 -3.182 12.623 1.00 92.94 79 LEU A CA 1
ATOM 561 C C . LEU A 1 79 ? -7.241 -3.646 14.074 1.00 92.94 79 LEU A C 1
ATOM 563 O O . LEU A 1 79 ? -7.658 -2.847 14.909 1.00 92.94 79 LEU A O 1
ATOM 567 N N . GLN A 1 80 ? -6.888 -4.899 14.372 1.00 91.62 80 GLN A N 1
ATOM 568 C CA . GLN A 1 80 ? -6.948 -5.439 15.732 1.00 91.62 80 GLN A CA 1
ATOM 569 C C . GLN A 1 80 ? -6.061 -4.634 16.692 1.00 91.62 80 GLN A C 1
ATOM 571 O O . GLN A 1 80 ? -6.561 -4.162 17.709 1.00 91.62 80 GLN A O 1
ATOM 576 N N . SER A 1 81 ? -4.805 -4.352 16.328 1.00 89.44 81 SER A N 1
ATOM 577 C CA . SER A 1 81 ? -3.902 -3.537 17.159 1.00 89.44 81 SER A CA 1
ATOM 578 C C . SER A 1 81 ? -4.398 -2.100 17.375 1.00 89.44 81 SER A C 1
ATOM 580 O O . SER A 1 81 ? -4.262 -1.543 18.467 1.00 89.44 81 SER A O 1
ATOM 582 N N . LEU A 1 82 ? -5.001 -1.483 16.352 1.00 85.12 82 LEU A N 1
ATOM 583 C CA . LEU A 1 82 ? -5.598 -0.151 16.479 1.00 85.12 82 LEU A CA 1
ATOM 584 C C . LEU A 1 82 ? -6.804 -0.172 17.428 1.00 85.12 82 LEU A C 1
ATOM 586 O O . LEU A 1 82 ? -6.954 0.733 18.244 1.00 85.12 82 LEU A O 1
ATOM 590 N N . MET A 1 83 ? -7.644 -1.208 17.356 1.00 85.56 83 MET A N 1
ATOM 591 C CA . MET A 1 83 ? -8.804 -1.372 18.237 1.00 85.56 83 MET A CA 1
ATOM 592 C C . MET A 1 83 ? -8.408 -1.645 19.694 1.00 85.56 83 MET A C 1
ATOM 594 O O . MET A 1 83 ? -9.039 -1.093 20.593 1.00 85.56 83 MET A O 1
ATOM 598 N N . GLU A 1 84 ? -7.360 -2.437 19.931 1.00 81.94 84 GLU A N 1
ATOM 599 C CA . GLU A 1 84 ? -6.804 -2.684 21.271 1.00 81.94 84 GLU A CA 1
ATOM 600 C C . GLU A 1 84 ? -6.312 -1.383 21.924 1.00 81.94 84 GLU A C 1
ATOM 602 O O . GLU A 1 84 ? -6.649 -1.097 23.071 1.00 81.94 84 GLU A O 1
ATOM 607 N N . THR A 1 85 ? -5.604 -0.540 21.166 1.00 71.12 85 THR A N 1
ATOM 608 C CA . THR A 1 85 ? -5.042 0.729 21.666 1.00 71.12 85 THR A CA 1
ATOM 609 C C . THR A 1 85 ? -6.129 1.725 22.099 1.00 71.12 85 THR A C 1
ATOM 611 O O . THR A 1 85 ? -5.942 2.485 23.046 1.00 71.12 85 THR A O 1
ATOM 614 N N . HIS A 1 86 ? -7.299 1.709 21.453 1.00 58.78 86 HIS A N 1
ATOM 615 C CA . HIS A 1 86 ? -8.435 2.555 21.838 1.00 58.78 86 HIS A CA 1
ATOM 616 C C . HIS A 1 86 ? -9.129 2.120 23.142 1.00 58.78 86 HIS A C 1
ATOM 618 O O . HIS A 1 86 ? -9.962 2.869 23.653 1.00 58.78 86 HIS A O 1
ATOM 624 N N . HIS A 1 87 ? -8.808 0.942 23.690 1.00 53.72 87 HIS A N 1
ATOM 625 C CA . HIS A 1 87 ? -9.432 0.429 24.912 1.00 53.72 87 HIS A CA 1
ATOM 626 C C . HIS A 1 87 ? -8.665 0.812 26.196 1.00 53.72 87 HIS A C 1
ATOM 628 O O . HIS A 1 87 ? -9.225 0.716 27.283 1.00 53.72 87 HIS A O 1
ATOM 634 N N . GLU A 1 88 ? -7.425 1.309 26.095 1.00 54.69 88 GLU A N 1
ATOM 635 C CA . GLU A 1 88 ? -6.535 1.540 27.251 1.00 54.69 88 GLU A CA 1
ATOM 636 C C . GLU A 1 88 ? -6.553 2.983 27.812 1.00 54.69 88 GLU A C 1
ATOM 638 O O . GLU A 1 88 ? -5.815 3.311 28.733 1.00 54.69 88 GLU A O 1
ATOM 643 N N . THR A 1 89 ? -7.426 3.871 27.323 1.00 45.94 89 THR A N 1
ATOM 644 C CA . THR A 1 89 ? -7.462 5.292 27.751 1.00 45.94 89 THR A CA 1
ATOM 645 C C . THR A 1 89 ? -8.699 5.703 28.562 1.00 45.94 89 THR A C 1
ATOM 647 O O . THR A 1 89 ? -9.054 6.879 28.563 1.00 45.94 89 THR A O 1
ATOM 650 N N . ALA A 1 90 ? -9.372 4.770 29.245 1.00 45.53 90 ALA A N 1
ATOM 651 C CA . ALA A 1 90 ? -10.583 5.065 30.032 1.00 45.53 90 ALA A CA 1
ATOM 652 C C . ALA A 1 90 ? -10.450 4.886 31.560 1.00 45.53 90 ALA A C 1
ATOM 654 O O . ALA A 1 90 ? -11.425 5.138 32.261 1.00 45.53 90 ALA A O 1
ATOM 655 N N . ASP A 1 91 ? -9.274 4.516 32.075 1.00 48.03 91 ASP A N 1
ATOM 656 C CA . ASP A 1 91 ? -9.020 4.385 33.519 1.00 48.03 91 ASP A CA 1
ATOM 657 C C . ASP A 1 91 ? -7.978 5.416 33.986 1.00 48.03 91 ASP A C 1
ATOM 659 O O . ASP A 1 91 ? -6.814 5.071 34.156 1.00 48.03 91 ASP A O 1
ATOM 663 N N . PHE A 1 92 ? -8.394 6.676 34.178 1.00 46.03 92 PHE A N 1
ATOM 664 C CA . PHE A 1 92 ? -7.778 7.654 35.098 1.00 46.03 92 PHE A CA 1
ATOM 665 C C . PHE A 1 92 ? -8.797 8.714 35.531 1.00 46.03 92 PHE A C 1
ATOM 667 O O . PHE A 1 92 ? -9.430 9.331 34.643 1.00 46.03 92 PHE A O 1
#

Foldseek 3Di:
DPVVVVVVVVVVVLVVLLVVLLLVQLVVQLVVCVVVCVQPADPPDDPPPVSVVVSSVVSSVVSSVCSVVCNPVRSVVSSVVVVVVVVPPPDD

Sequence (92 aa):
MQTLLVSAGAAHDGSKLRAAAVALEAQFIAEMLKAAGFSEAREAFGGGAGEAQFASMLNDEYAGAIARRGGFGLSERILQSLMETHHETADF

Secondary structure (DSSP, 8-state):
--HHHHHHHHHHHHHHHHHHHHHHHHHHHHHHHHHTTTTPPPTTS--HHHHHHHHHHHHHHHHHHHHHTTTTSHHHHHHHHHHHHTTSSS--